Protein AF-A0A9P0KKT9-F1 (afdb_monomer)

Sequence (142 aa):
MGLPRKRYHYDHVSVIAAFGPLNERREADAHGFSDKTTENFKIDFSKVDDDQCTIDLEDLDLDVPAPWPPSKIIGETVFNARLGPPGSKRGYTAITGLPSWGIVWYLNDLLLPEITLERGIIPSTSQTLQKVDLDRSQMKNV

InterPro domains:
  IPR052126 Spindle_Organization_and_Thrombomodulin [PTHR24036] (12-120)

Organism: Acanthoscelides obtectus (NCBI:txid200917)

Radius of gyration: 28.16 Å; Cα contacts (8 Å, |Δi|>4): 120; chains: 1; bounding box: 46×68×72 Å

Nearest PDB structures (foldseek):
  8frs-assembly1_D  TM=1.392E-01  e=8.442E+00  Pseudomonas phage vB_PaeM_E217

Secondary structure (DSSP, 8-state):
-PPP------S----------B-TTS-B-PPPTTSS-SS-PPP-TT-S--------SS------PPPPPPPEEES-S---EEEE---GGGSHHHHHSS---S-EEEETTEES-EEE-PPPP--------------GGG-S--

Mean predicted aligned error: 17.29 Å

Solvent-accessible surface area (backbone atoms only — not comparable to full-atom values): 10230 Å² total; per-residue (Å²): 138,80,81,82,80,84,79,81,82,73,94,71,84,88,81,90,82,89,75,61,66,57,42,101,82,72,42,88,48,70,70,56,91,77,62,55,78,93,63,92,80,84,82,71,83,88,65,78,88,82,75,80,71,87,71,75,87,84,74,74,85,66,88,71,58,74,46,55,80,82,40,76,48,74,87,72,91,76,78,53,76,44,83,40,73,41,56,64,72,27,21,52,34,52,63,68,77,42,87,63,84,70,60,36,61,22,48,71,87,31,70,62,47,50,74,61,81,81,84,76,82,77,78,90,73,83,74,82,81,75,78,79,77,78,69,79,79,74,82,76,85,132

Structure (mmCIF, N/CA/C/O backbone):
data_AF-A0A9P0KKT9-F1
#
_entry.id   AF-A0A9P0KKT9-F1
#
loop_
_atom_site.group_PDB
_atom_site.id
_atom_site.type_symbol
_atom_site.label_atom_id
_atom_site.label_alt_id
_atom_site.label_comp_id
_atom_site.label_asym_id
_atom_site.label_entity_id
_atom_site.label_seq_id
_atom_site.pdbx_PDB_ins_code
_atom_site.Cartn_x
_atom_site.Cartn_y
_atom_site.Cartn_z
_atom_site.occupancy
_atom_site.B_iso_or_equiv
_atom_site.auth_seq_id
_atom_site.auth_comp_id
_atom_site.auth_asym_id
_atom_site.auth_atom_id
_atom_site.pdbx_PDB_model_num
ATOM 1 N N . MET A 1 1 ? 21.669 -55.529 -31.024 1.00 39.44 1 MET A N 1
ATOM 2 C CA . MET A 1 1 ? 20.908 -54.674 -31.960 1.00 39.44 1 MET A CA 1
ATOM 3 C C . MET A 1 1 ? 20.227 -53.595 -31.123 1.00 39.44 1 MET A C 1
ATOM 5 O O . MET A 1 1 ? 19.292 -53.911 -30.404 1.00 39.44 1 MET A O 1
ATOM 9 N N . GLY A 1 2 ? 20.797 -52.388 -31.054 1.00 48.56 2 GLY A N 1
ATOM 10 C CA . GLY A 1 2 ? 20.283 -51.303 -30.206 1.00 48.56 2 GLY A CA 1
ATOM 11 C C . GLY A 1 2 ? 19.273 -50.453 -30.971 1.00 48.56 2 GLY A C 1
ATOM 12 O O . GLY A 1 2 ? 19.543 -50.074 -32.108 1.00 48.56 2 GLY A O 1
ATOM 13 N N . LEU A 1 3 ? 18.113 -50.180 -30.373 1.00 51.84 3 LEU A N 1
ATOM 14 C CA . LEU A 1 3 ? 17.088 -49.323 -30.972 1.00 51.84 3 LEU A CA 1
ATOM 15 C C . LEU A 1 3 ? 17.634 -47.899 -31.199 1.00 51.84 3 LEU A C 1
ATOM 17 O O . LEU A 1 3 ? 18.345 -47.376 -30.332 1.00 51.84 3 LEU A O 1
ATOM 21 N N . PRO A 1 4 ? 17.308 -47.241 -32.326 1.00 57.75 4 PRO A N 1
ATOM 22 C CA . PRO A 1 4 ? 17.750 -45.877 -32.575 1.00 57.75 4 PRO A CA 1
ATOM 23 C C . PRO A 1 4 ? 17.094 -44.921 -31.571 1.00 57.75 4 PRO A C 1
ATOM 25 O O . PRO A 1 4 ? 15.868 -44.863 -31.453 1.00 57.75 4 PRO A O 1
ATOM 28 N N . ARG A 1 5 ? 17.908 -44.133 -30.857 1.00 60.62 5 ARG A N 1
ATOM 29 C CA . ARG A 1 5 ? 17.397 -43.009 -30.063 1.00 60.62 5 ARG A CA 1
ATOM 30 C C . ARG A 1 5 ? 16.812 -41.975 -31.025 1.00 60.62 5 ARG A C 1
ATOM 32 O O . ARG A 1 5 ? 17.557 -41.374 -31.800 1.00 60.62 5 ARG A O 1
ATOM 39 N N . LYS A 1 6 ? 15.498 -41.744 -30.967 1.00 51.59 6 LYS A N 1
ATOM 40 C CA . LYS A 1 6 ? 14.876 -40.587 -31.621 1.00 51.59 6 LYS A CA 1
ATOM 41 C C . LYS A 1 6 ? 15.472 -39.316 -31.009 1.00 51.59 6 LYS A C 1
ATOM 43 O O . LYS A 1 6 ? 15.217 -39.010 -29.848 1.00 51.59 6 LYS A O 1
ATOM 48 N N . ARG A 1 7 ? 16.292 -38.598 -31.779 1.00 58.06 7 ARG A N 1
ATOM 49 C CA . ARG A 1 7 ? 16.638 -37.204 -31.485 1.00 58.06 7 ARG A CA 1
ATOM 50 C C . ARG A 1 7 ? 15.440 -36.355 -31.891 1.00 58.06 7 ARG A C 1
ATOM 52 O O . ARG A 1 7 ? 15.149 -36.251 -33.077 1.00 58.06 7 ARG A O 1
ATOM 59 N N . TYR A 1 8 ? 14.736 -35.800 -30.912 1.00 55.84 8 TYR A N 1
ATOM 60 C CA . TYR A 1 8 ? 13.757 -34.751 -31.166 1.00 55.84 8 TYR A CA 1
ATOM 61 C C . TYR A 1 8 ? 14.525 -33.467 -31.483 1.00 55.84 8 TYR A C 1
ATOM 63 O O . TYR A 1 8 ? 15.359 -33.034 -30.689 1.00 55.84 8 TYR A O 1
ATOM 71 N N . HIS A 1 9 ? 14.303 -32.921 -32.675 1.00 57.78 9 HIS A N 1
ATOM 72 C CA . HIS A 1 9 ? 14.818 -31.618 -33.069 1.00 57.78 9 HIS A CA 1
ATOM 73 C C . HIS A 1 9 ? 13.816 -30.586 -32.551 1.00 57.78 9 HIS A C 1
ATOM 75 O O . HIS A 1 9 ? 12.718 -30.485 -33.087 1.00 57.78 9 HIS A O 1
ATOM 81 N N . TYR A 1 10 ? 14.156 -29.917 -31.452 1.00 58.91 10 TYR A N 1
ATOM 82 C CA . TYR A 1 10 ? 13.429 -28.734 -31.009 1.00 58.91 10 TYR A CA 1
ATOM 83 C C . TYR A 1 10 ? 14.031 -27.550 -31.760 1.00 58.91 10 TYR A C 1
ATOM 85 O O . TYR A 1 10 ? 15.179 -27.179 -31.531 1.00 58.91 10 TYR A O 1
ATOM 93 N N . ASP A 1 11 ? 13.271 -27.025 -32.709 1.00 69.19 11 ASP A N 1
ATOM 94 C CA . ASP A 1 11 ? 13.571 -25.833 -33.500 1.00 69.19 11 ASP A CA 1
ATOM 95 C C . ASP A 1 11 ? 13.533 -24.548 -32.657 1.00 69.19 11 ASP A C 1
ATOM 97 O O . ASP A 1 11 ? 14.160 -23.552 -33.023 1.00 69.19 11 ASP A O 1
ATOM 101 N N . HIS A 1 12 ? 12.871 -24.581 -31.493 1.00 63.03 12 HIS A N 1
ATOM 102 C CA . HIS A 1 12 ? 12.762 -23.448 -30.580 1.00 63.03 12 HIS A CA 1
ATOM 103 C C . HIS A 1 12 ? 12.869 -23.857 -29.103 1.00 63.03 12 HIS A C 1
ATOM 105 O O . HIS A 1 12 ? 12.329 -24.878 -28.675 1.00 63.03 12 HIS A O 1
ATOM 111 N N . VAL A 1 13 ? 13.541 -23.015 -28.311 1.00 69.81 13 VAL A N 1
ATOM 112 C CA . VAL A 1 13 ? 13.565 -23.076 -26.844 1.00 69.81 13 VAL A CA 1
ATOM 113 C C . VAL A 1 13 ? 12.776 -21.881 -26.324 1.00 69.81 13 VAL A C 1
ATOM 115 O O . VAL A 1 13 ? 13.086 -20.740 -26.662 1.00 69.81 13 VAL A O 1
ATOM 118 N N . SER A 1 14 ? 11.746 -22.133 -25.519 1.00 69.75 14 SER A N 1
ATOM 119 C CA . SER A 1 14 ? 10.982 -21.075 -24.857 1.00 69.75 14 SER A CA 1
ATOM 120 C C . SER A 1 14 ? 11.628 -20.730 -23.521 1.00 69.75 14 SER A C 1
ATOM 122 O O . SER A 1 14 ? 11.823 -21.605 -22.679 1.00 69.75 14 SER A O 1
ATOM 124 N N . VAL A 1 15 ? 11.932 -19.449 -23.325 1.00 64.50 15 VAL A N 1
ATOM 125 C CA . VAL A 1 15 ? 12.396 -18.900 -22.049 1.00 64.50 15 VAL A CA 1
ATOM 126 C C . VAL A 1 15 ? 11.285 -18.018 -21.500 1.00 64.50 15 VAL A C 1
ATOM 128 O O . VAL A 1 15 ? 10.797 -17.135 -22.199 1.00 64.50 15 VAL A O 1
ATOM 131 N N . ILE A 1 16 ? 10.877 -18.271 -20.259 1.00 64.81 16 ILE A N 1
ATOM 132 C CA . ILE A 1 16 ? 9.995 -17.377 -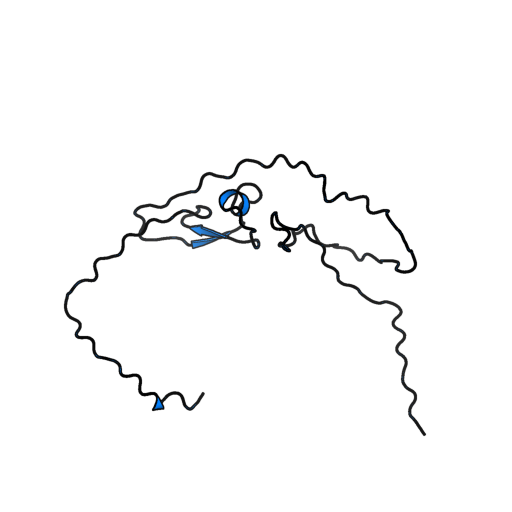19.509 1.00 64.81 16 ILE A CA 1
ATOM 133 C C . ILE A 1 16 ? 10.880 -16.688 -18.480 1.00 64.81 16 ILE A C 1
ATOM 135 O O . ILE A 1 16 ? 11.420 -17.344 -17.591 1.00 64.81 16 ILE A O 1
ATOM 139 N N . ALA A 1 17 ? 11.047 -15.380 -18.630 1.00 64.12 17 ALA A N 1
ATOM 140 C CA . ALA A 1 17 ? 11.752 -14.535 -17.682 1.00 64.12 17 ALA A CA 1
ATOM 141 C C . ALA A 1 17 ? 10.804 -13.425 -17.229 1.00 64.12 17 ALA A C 1
ATOM 143 O O . ALA A 1 17 ? 10.061 -12.869 -18.038 1.00 64.12 17 ALA A O 1
ATOM 144 N N . ALA A 1 18 ? 10.807 -13.141 -15.932 1.00 59.84 18 ALA A N 1
ATOM 145 C CA . ALA A 1 18 ? 10.019 -12.079 -15.334 1.00 59.84 18 ALA A CA 1
ATOM 146 C C . ALA A 1 18 ? 10.992 -11.028 -14.795 1.00 59.84 18 ALA A C 1
ATOM 148 O O . ALA A 1 18 ? 11.811 -11.329 -13.928 1.00 59.84 18 ALA A O 1
ATOM 149 N N . PHE A 1 19 ? 10.919 -9.820 -15.347 1.00 65.69 19 PHE A N 1
ATOM 150 C CA . PHE A 1 19 ? 11.678 -8.657 -14.898 1.00 65.69 19 PHE A CA 1
ATOM 151 C C . PHE A 1 19 ? 10.663 -7.635 -14.410 1.00 65.69 19 PHE A C 1
ATOM 153 O O . PHE A 1 19 ? 9.765 -7.252 -15.157 1.00 65.69 19 PHE A O 1
ATOM 160 N N . GLY A 1 20 ? 10.732 -7.289 -13.134 1.00 65.50 20 GLY A N 1
ATOM 161 C CA . GLY A 1 20 ? 9.778 -6.396 -12.489 1.00 65.50 20 GLY A CA 1
ATOM 162 C C . GLY A 1 20 ? 10.508 -5.320 -11.701 1.00 65.50 20 GLY A C 1
ATOM 163 O O . GLY A 1 20 ? 11.699 -5.485 -11.411 1.00 65.50 20 GLY A O 1
ATOM 164 N N . PRO A 1 21 ? 9.817 -4.222 -11.363 1.00 65.69 21 PRO A N 1
ATOM 165 C CA . PRO A 1 21 ? 10.385 -3.206 -10.497 1.00 65.69 21 PRO A CA 1
ATOM 166 C C . PRO A 1 21 ? 10.784 -3.836 -9.160 1.00 65.69 21 PRO A C 1
ATOM 168 O O . PRO A 1 21 ? 10.061 -4.656 -8.588 1.00 65.69 21 PRO A O 1
ATOM 171 N N . LEU A 1 22 ? 11.957 -3.446 -8.668 1.00 72.25 22 LEU A N 1
ATOM 172 C CA . LEU A 1 22 ? 12.313 -3.698 -7.283 1.00 72.25 22 LEU A CA 1
ATOM 173 C C . LEU A 1 22 ? 11.665 -2.628 -6.409 1.00 72.25 22 LEU A C 1
ATOM 175 O O . LEU A 1 22 ? 11.563 -1.466 -6.806 1.00 72.25 22 LEU A O 1
ATOM 179 N N . ASN A 1 23 ? 11.261 -3.011 -5.202 1.00 68.94 23 ASN A N 1
ATOM 180 C CA . ASN A 1 23 ? 10.825 -2.034 -4.212 1.00 68.94 23 ASN A CA 1
ATOM 181 C C . ASN A 1 23 ? 12.023 -1.210 -3.685 1.00 68.94 23 ASN A C 1
ATOM 183 O O . ASN A 1 23 ? 13.186 -1.513 -3.964 1.00 68.94 23 ASN A O 1
ATOM 187 N N . GLU A 1 24 ? 11.762 -0.201 -2.848 1.00 71.06 24 GLU A N 1
ATOM 188 C CA . GLU A 1 24 ? 12.808 0.635 -2.222 1.00 71.06 24 GLU A CA 1
ATOM 189 C C . GLU A 1 24 ? 13.852 -0.168 -1.412 1.00 71.06 24 GLU A C 1
ATOM 191 O O . GLU A 1 24 ? 14.938 0.327 -1.114 1.00 71.06 24 GLU A O 1
ATOM 196 N N . ARG A 1 25 ? 13.552 -1.426 -1.069 1.00 71.50 25 ARG A N 1
ATOM 197 C CA . ARG A 1 25 ? 14.434 -2.355 -0.344 1.00 71.50 25 ARG A CA 1
ATOM 198 C C . ARG A 1 25 ? 15.184 -3.320 -1.259 1.00 71.50 25 ARG A C 1
ATOM 200 O O . ARG A 1 25 ? 15.892 -4.191 -0.759 1.00 71.50 25 ARG A O 1
ATOM 207 N N . ARG A 1 26 ? 15.078 -3.152 -2.580 1.00 74.62 26 ARG A N 1
ATOM 208 C CA . ARG A 1 26 ? 15.670 -4.029 -3.602 1.00 74.62 26 ARG A CA 1
ATOM 209 C C . ARG A 1 26 ? 15.135 -5.464 -3.575 1.00 74.62 26 ARG A C 1
ATOM 211 O O . ARG A 1 26 ? 15.828 -6.390 -3.991 1.00 74.62 26 ARG A O 1
ATOM 218 N N . GLU A 1 27 ? 13.914 -5.660 -3.092 1.00 75.44 27 GLU A N 1
ATOM 219 C CA . GLU A 1 27 ? 13.231 -6.955 -3.129 1.00 75.44 27 GLU A CA 1
ATOM 220 C C . GLU A 1 27 ? 12.311 -7.017 -4.355 1.00 75.44 27 GLU A C 1
ATOM 222 O O . GLU A 1 27 ? 11.827 -5.987 -4.831 1.00 75.44 27 GLU A O 1
ATOM 227 N N . ALA A 1 28 ? 12.066 -8.227 -4.864 1.00 75.00 28 ALA A N 1
ATOM 228 C CA . ALA A 1 28 ? 11.123 -8.436 -5.959 1.00 75.00 28 ALA A CA 1
ATOM 229 C C . ALA A 1 28 ? 9.701 -8.048 -5.518 1.00 75.00 28 ALA A C 1
ATOM 231 O O . ALA A 1 28 ? 9.210 -8.566 -4.512 1.00 75.00 28 ALA A O 1
ATOM 232 N N . ASP A 1 29 ? 9.055 -7.157 -6.271 1.00 69.62 29 ASP A N 1
ATOM 233 C CA . ASP A 1 29 ? 7.688 -6.699 -6.011 1.00 69.62 29 ASP A CA 1
ATOM 234 C C . ASP A 1 29 ? 6.689 -7.276 -7.034 1.00 69.62 29 ASP A C 1
ATOM 236 O O . ASP A 1 29 ? 7.062 -7.940 -8.006 1.00 69.62 29 ASP A O 1
ATOM 240 N N . ALA A 1 30 ? 5.394 -7.068 -6.799 1.00 67.56 30 ALA A N 1
ATOM 241 C CA . ALA A 1 30 ? 4.343 -7.536 -7.690 1.00 67.56 30 ALA A CA 1
ATOM 242 C C . ALA A 1 30 ? 4.393 -6.827 -9.056 1.00 67.56 30 ALA A C 1
ATOM 244 O O . ALA A 1 30 ? 4.498 -5.605 -9.142 1.00 67.56 30 ALA A O 1
ATOM 245 N N . HIS A 1 31 ? 4.233 -7.601 -10.131 1.00 67.31 31 HIS A N 1
ATOM 246 C CA . HIS A 1 31 ? 4.122 -7.065 -11.485 1.00 67.31 31 HIS A CA 1
ATOM 247 C C . HIS A 1 31 ? 2.814 -6.287 -11.675 1.00 67.31 31 HIS A C 1
ATOM 249 O O . HIS A 1 31 ? 1.724 -6.779 -11.363 1.00 67.31 31 HIS A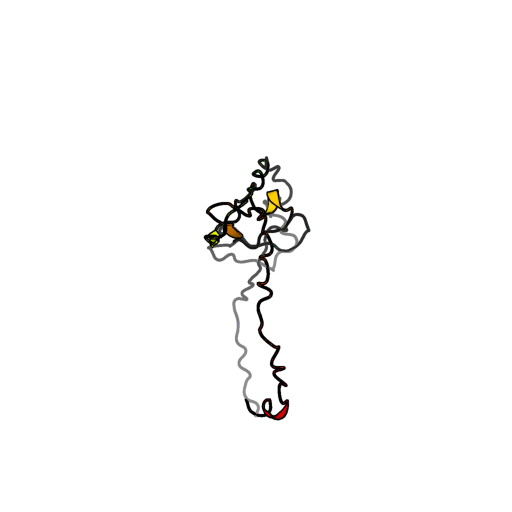 O 1
ATOM 255 N N . GLY A 1 32 ? 2.914 -5.096 -12.260 1.00 64.56 32 GLY A N 1
ATOM 256 C CA . GLY A 1 32 ? 1.778 -4.370 -12.804 1.00 64.56 32 GLY A CA 1
ATOM 257 C C . GLY A 1 32 ? 1.153 -5.102 -13.995 1.00 64.56 32 GLY A C 1
ATOM 258 O O . GLY A 1 32 ? 1.750 -5.977 -14.621 1.00 64.56 32 GLY A O 1
ATOM 259 N N . PHE A 1 33 ? -0.076 -4.724 -14.359 1.00 64.25 33 PHE A N 1
ATOM 260 C CA . PHE A 1 33 ? -0.752 -5.309 -15.526 1.00 64.25 33 PHE A CA 1
ATOM 261 C C . PHE A 1 33 ? 0.013 -5.070 -16.845 1.00 64.25 33 PHE A C 1
ATOM 263 O O . PHE A 1 33 ? -0.107 -5.876 -17.769 1.00 64.25 33 PHE A O 1
ATOM 270 N N . SER A 1 34 ? 0.795 -3.988 -16.911 1.00 63.69 34 SER A N 1
ATOM 271 C CA . SER A 1 34 ? 1.672 -3.609 -18.025 1.00 63.69 34 SER A CA 1
ATOM 272 C C . SER A 1 34 ? 3.003 -4.358 -18.067 1.00 63.69 34 SER A C 1
ATOM 274 O O . SER A 1 34 ? 3.663 -4.337 -19.100 1.00 63.69 34 SER A O 1
ATOM 276 N N . ASP A 1 35 ? 3.401 -5.034 -16.990 1.00 63.12 35 ASP A N 1
ATOM 277 C CA . ASP A 1 35 ? 4.774 -5.534 -16.813 1.00 63.12 35 ASP A CA 1
ATOM 278 C C . ASP A 1 35 ? 4.945 -6.941 -17.403 1.00 63.12 35 ASP A C 1
ATOM 280 O O . ASP A 1 35 ? 5.712 -7.772 -16.918 1.00 63.12 35 ASP A O 1
ATOM 284 N N . LYS A 1 36 ? 4.170 -7.227 -18.448 1.00 68.19 36 LYS A N 1
A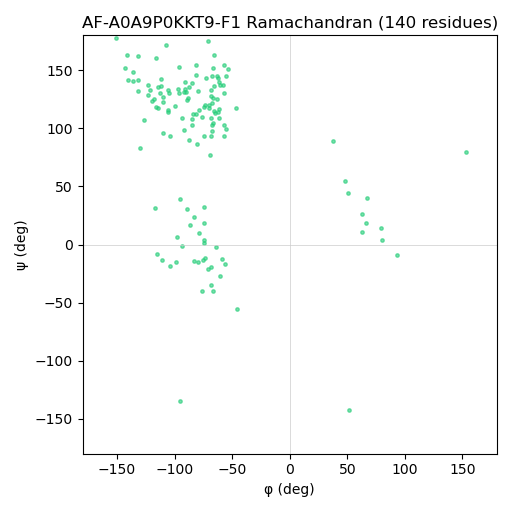TOM 285 C CA . LYS A 1 36 ? 4.200 -8.471 -19.206 1.00 68.19 36 LYS A CA 1
ATOM 286 C C . LYS A 1 36 ? 4.135 -8.145 -20.686 1.00 68.19 36 LYS A C 1
ATOM 288 O O . LYS A 1 36 ? 3.350 -7.302 -21.119 1.00 68.19 36 LYS A O 1
ATOM 293 N N . THR A 1 37 ? 4.893 -8.881 -21.482 1.00 66.00 37 THR A N 1
ATOM 294 C CA . THR A 1 37 ? 4.691 -8.879 -22.925 1.00 66.00 37 THR A CA 1
ATOM 295 C C . THR A 1 37 ? 3.374 -9.597 -23.221 1.00 66.00 37 THR A C 1
ATOM 297 O O . THR A 1 37 ? 3.209 -10.776 -22.912 1.00 66.00 37 THR A O 1
ATOM 300 N N . THR A 1 38 ? 2.404 -8.894 -23.804 1.00 70.38 38 THR A N 1
ATOM 301 C CA . THR A 1 38 ? 1.173 -9.516 -24.330 1.00 70.38 38 THR A CA 1
ATOM 302 C C . THR A 1 38 ? 1.414 -10.247 -25.649 1.00 70.38 38 THR A C 1
ATOM 304 O O . THR A 1 38 ? 0.566 -11.016 -26.095 1.00 70.38 38 THR A O 1
ATOM 307 N N . GLU A 1 39 ? 2.572 -10.009 -26.262 1.00 70.12 39 GLU A N 1
ATOM 308 C CA . GLU A 1 39 ? 3.002 -10.581 -27.530 1.00 70.12 39 GLU A CA 1
ATOM 309 C C . GLU A 1 39 ? 4.242 -11.462 -27.346 1.00 70.12 39 GLU A C 1
ATOM 311 O O . GLU A 1 39 ? 4.970 -11.357 -26.357 1.00 70.12 39 GLU A O 1
ATOM 316 N N . ASN A 1 40 ? 4.496 -12.337 -28.319 1.00 67.19 40 ASN A N 1
ATOM 317 C CA . ASN A 1 40 ? 5.663 -13.211 -28.303 1.00 67.19 40 ASN A CA 1
ATOM 318 C C . ASN A 1 40 ? 6.898 -12.455 -28.801 1.00 67.19 40 ASN A C 1
ATOM 320 O O . ASN A 1 40 ? 7.005 -12.170 -29.994 1.00 67.19 40 ASN A O 1
ATOM 324 N N . PHE A 1 41 ? 7.859 -12.212 -27.913 1.00 69.94 41 PHE A N 1
ATOM 325 C CA . PHE A 1 41 ? 9.182 -11.725 -28.296 1.00 69.94 41 PHE A CA 1
ATOM 326 C C . PHE A 1 41 ? 10.148 -12.889 -28.534 1.00 69.94 41 PHE A C 1
ATOM 328 O O . PHE A 1 41 ? 10.223 -13.831 -27.744 1.00 69.94 41 PHE A O 1
ATOM 335 N N . LYS A 1 42 ? 10.900 -12.828 -29.639 1.00 71.38 42 LYS A N 1
ATOM 336 C CA . LYS A 1 42 ? 11.991 -13.765 -29.928 1.00 71.38 42 LYS A CA 1
ATOM 337 C C . LYS A 1 42 ? 13.312 -13.105 -29.560 1.00 71.38 42 LYS A C 1
ATOM 339 O O . LYS A 1 42 ? 13.660 -12.079 -30.134 1.00 71.38 42 LYS A O 1
ATOM 344 N N . ILE A 1 43 ? 14.029 -13.709 -28.620 1.00 69.56 43 ILE A N 1
ATOM 345 C CA . ILE A 1 43 ? 15.377 -13.287 -28.242 1.00 69.56 43 ILE A CA 1
ATOM 346 C C . ILE A 1 43 ? 16.365 -14.043 -29.132 1.00 69.56 43 ILE A C 1
ATOM 348 O O . ILE A 1 43 ? 16.327 -15.274 -29.199 1.00 69.56 43 ILE A O 1
ATOM 352 N N . ASP A 1 44 ? 17.228 -13.310 -29.830 1.00 70.25 44 ASP A N 1
ATOM 353 C CA . ASP A 1 44 ? 18.305 -13.882 -30.634 1.00 70.25 44 ASP A CA 1
ATOM 354 C C . ASP A 1 44 ? 19.585 -13.995 -29.795 1.00 70.25 44 ASP A C 1
ATOM 356 O O . ASP A 1 44 ? 20.336 -13.036 -29.638 1.00 70.25 44 ASP A O 1
ATOM 360 N N . PHE A 1 45 ? 19.843 -15.190 -29.260 1.00 70.62 45 PHE A N 1
ATOM 361 C CA . PHE A 1 45 ? 21.027 -15.477 -28.441 1.00 70.62 45 PHE A CA 1
ATOM 362 C C . PHE A 1 45 ? 22.333 -15.596 -29.248 1.00 70.62 45 PHE A C 1
ATOM 364 O O . PHE A 1 45 ? 23.365 -15.948 -28.679 1.00 70.62 45 PHE A O 1
ATOM 371 N N . SER A 1 46 ? 22.311 -15.364 -30.567 1.00 74.00 46 SER A N 1
ATOM 372 C CA . SER A 1 46 ? 23.528 -15.362 -31.389 1.00 74.00 46 SER A CA 1
ATOM 373 C C . SER A 1 46 ? 24.279 -14.029 -31.360 1.00 74.00 46 SER A C 1
ATOM 375 O O . SER A 1 46 ? 25.444 -13.977 -31.762 1.00 74.00 46 SER A O 1
ATOM 377 N N . LYS A 1 47 ? 23.642 -12.965 -30.861 1.00 68.81 47 LYS A N 1
ATOM 378 C CA . LYS A 1 47 ? 24.267 -11.655 -30.691 1.00 68.81 47 LYS A CA 1
ATOM 379 C C . LYS A 1 47 ? 24.892 -11.524 -29.307 1.00 68.81 47 LYS A C 1
ATOM 381 O O . LYS A 1 47 ? 24.322 -11.949 -28.306 1.00 68.81 47 LYS A O 1
ATOM 386 N N . VAL A 1 48 ? 26.068 -10.911 -29.265 1.00 68.69 48 VAL A N 1
ATOM 387 C CA . VAL A 1 48 ? 26.783 -10.545 -28.041 1.00 68.69 48 VAL A CA 1
ATOM 388 C C . VAL A 1 48 ? 26.827 -9.021 -28.015 1.00 68.69 48 VAL A C 1
ATOM 390 O O . VAL A 1 48 ? 27.117 -8.432 -29.053 1.00 68.69 48 VAL A O 1
ATOM 393 N N . ASP A 1 49 ? 26.546 -8.413 -26.860 1.00 63.28 49 ASP A N 1
ATOM 394 C CA . ASP A 1 49 ? 26.596 -6.952 -26.670 1.00 63.28 49 ASP A CA 1
ATOM 395 C C . ASP A 1 49 ? 25.518 -6.167 -27.461 1.00 63.28 49 ASP A C 1
ATOM 397 O O . ASP A 1 49 ? 25.784 -5.121 -28.041 1.00 63.28 49 ASP A O 1
ATOM 401 N N . ASP A 1 50 ? 24.281 -6.689 -27.522 1.00 66.81 50 ASP A N 1
ATOM 402 C CA . ASP A 1 50 ? 23.120 -5.945 -28.049 1.00 66.81 50 ASP A CA 1
ATOM 403 C C . ASP A 1 50 ? 22.591 -5.007 -26.943 1.00 66.81 50 ASP A C 1
ATOM 405 O O . ASP A 1 50 ? 21.747 -5.376 -26.127 1.00 66.81 50 ASP A O 1
ATOM 409 N N . ASP A 1 51 ? 23.173 -3.811 -26.868 1.00 63.41 51 ASP A N 1
ATOM 410 C CA . ASP A 1 51 ? 22.924 -2.752 -25.881 1.00 63.41 51 ASP A CA 1
ATOM 411 C C . ASP A 1 51 ? 21.754 -1.822 -26.258 1.00 63.41 51 ASP A C 1
ATOM 413 O O . ASP A 1 51 ? 21.578 -0.750 -25.684 1.00 63.41 51 ASP A O 1
ATOM 417 N N . GLN A 1 52 ? 20.897 -2.238 -27.194 1.00 65.81 52 GLN A N 1
ATOM 418 C CA . GLN A 1 52 ? 19.768 -1.445 -27.700 1.00 65.81 52 GLN A CA 1
ATOM 419 C C . GLN A 1 52 ? 18.578 -1.355 -26.723 1.00 65.81 52 GLN A C 1
ATOM 421 O O . GLN A 1 52 ? 17.454 -1.042 -27.123 1.00 65.81 52 GLN A O 1
ATOM 426 N N . CYS A 1 53 ? 18.793 -1.633 -25.436 1.00 59.62 53 CYS A N 1
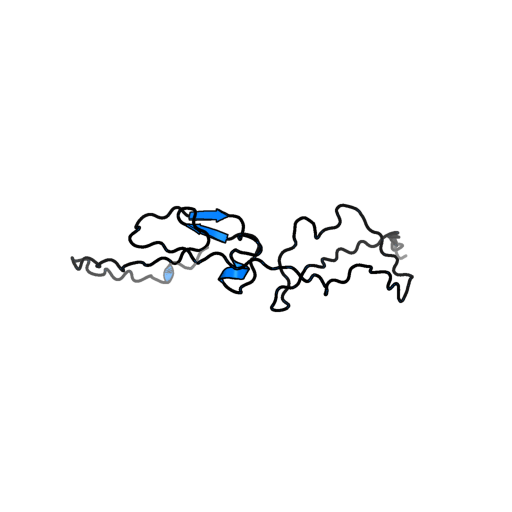ATOM 427 C CA . CYS A 1 53 ? 17.800 -1.437 -24.387 1.00 59.62 53 CYS A CA 1
ATOM 428 C C . CYS A 1 53 ? 17.563 0.066 -24.190 1.00 59.62 53 CYS A C 1
ATOM 430 O O . CYS A 1 53 ? 18.251 0.721 -23.420 1.00 59.62 53 CYS A O 1
ATOM 432 N N . THR A 1 54 ? 16.565 0.626 -24.873 1.00 57.50 54 THR A N 1
ATOM 433 C CA . THR A 1 54 ? 16.232 2.062 -24.811 1.00 57.50 54 THR A CA 1
ATOM 434 C C . THR A 1 54 ? 15.437 2.475 -23.565 1.00 57.50 54 THR A C 1
ATOM 436 O O . THR A 1 54 ? 14.875 3.568 -23.540 1.00 57.50 54 THR A O 1
ATOM 439 N N . ILE A 1 55 ? 15.294 1.594 -22.572 1.00 54.12 55 ILE A N 1
ATOM 440 C CA . ILE A 1 55 ? 14.529 1.862 -21.350 1.00 54.12 55 ILE A CA 1
ATOM 441 C C . ILE A 1 55 ? 15.527 1.975 -20.201 1.00 54.12 55 ILE A C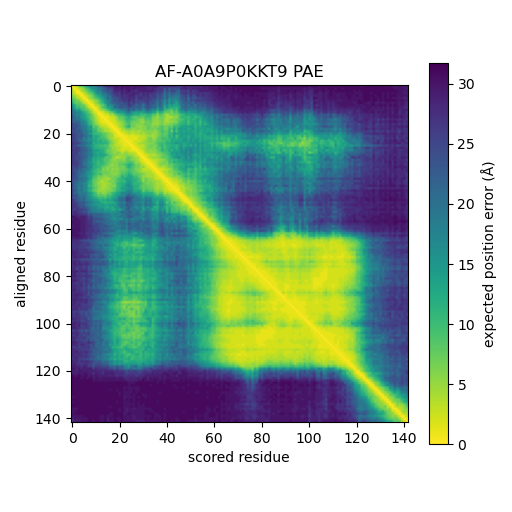 1
ATOM 443 O O . ILE A 1 55 ? 15.924 0.962 -19.627 1.00 54.12 55 ILE A O 1
ATOM 447 N N . ASP A 1 56 ? 15.912 3.205 -19.864 1.00 45.88 56 ASP A N 1
ATOM 448 C CA . ASP A 1 56 ? 16.558 3.494 -18.585 1.00 45.88 56 ASP A CA 1
ATOM 449 C C . ASP A 1 56 ? 15.526 3.291 -17.469 1.00 45.88 56 ASP A C 1
ATOM 451 O O . ASP A 1 56 ? 14.564 4.048 -17.329 1.00 45.88 56 ASP A O 1
ATOM 455 N N . LEU A 1 57 ? 15.699 2.221 -16.691 1.00 53.41 57 LEU A N 1
ATOM 456 C CA . LEU A 1 57 ? 14.846 1.896 -15.541 1.00 53.41 57 LEU A CA 1
ATOM 457 C C . LEU A 1 57 ? 15.109 2.818 -14.336 1.00 53.41 57 LEU A C 1
ATOM 459 O O . LEU A 1 57 ? 14.346 2.791 -13.371 1.00 53.41 57 LEU A O 1
ATOM 463 N N . GLU A 1 58 ? 16.185 3.607 -14.381 1.00 51.66 58 GLU A N 1
ATOM 464 C CA . GLU A 1 58 ? 16.738 4.327 -13.229 1.00 51.66 58 GLU A CA 1
ATOM 465 C C . GLU A 1 58 ? 16.305 5.807 -13.158 1.00 51.66 58 GLU A C 1
ATOM 467 O O . GLU A 1 58 ? 16.375 6.394 -12.083 1.00 51.66 58 GLU A O 1
ATOM 472 N N . ASP A 1 59 ? 15.759 6.377 -14.242 1.00 46.16 59 ASP A N 1
ATOM 473 C CA . ASP A 1 59 ? 15.583 7.835 -14.409 1.00 46.16 59 ASP A CA 1
ATOM 474 C C . ASP A 1 59 ? 14.120 8.308 -14.524 1.00 46.16 59 ASP A C 1
ATOM 476 O O . ASP A 1 59 ? 13.796 9.313 -15.164 1.00 46.16 59 ASP A O 1
ATOM 480 N N . LEU A 1 60 ? 13.185 7.617 -13.869 1.00 55.84 60 LEU A N 1
ATOM 481 C CA . LEU A 1 60 ? 11.850 8.181 -13.670 1.00 55.84 60 LEU A CA 1
ATOM 482 C C . LEU A 1 60 ? 11.849 9.015 -12.387 1.00 55.84 60 LEU A C 1
ATOM 484 O O . LEU A 1 60 ? 11.533 8.515 -11.307 1.00 55.84 60 LEU A O 1
ATOM 488 N N . ASP A 1 61 ? 12.173 10.302 -12.528 1.00 50.16 61 ASP A N 1
ATOM 489 C CA . ASP A 1 61 ? 11.990 11.322 -11.491 1.00 50.16 61 ASP A CA 1
ATOM 490 C C . ASP A 1 61 ? 10.479 11.559 -11.313 1.00 50.16 61 ASP A C 1
ATOM 492 O O . ASP A 1 61 ? 9.845 12.443 -11.898 1.00 50.16 61 ASP A O 1
ATOM 496 N N . LEU A 1 62 ? 9.841 10.621 -10.616 1.00 60.62 62 LEU A N 1
ATOM 497 C CA . LEU A 1 62 ? 8.410 10.634 -10.393 1.00 60.62 62 LEU A CA 1
ATOM 498 C C . LEU A 1 62 ? 8.136 11.634 -9.277 1.00 60.62 62 LEU A C 1
ATOM 500 O O . LEU A 1 62 ? 8.504 11.391 -8.134 1.00 60.62 62 LEU A O 1
ATOM 504 N N . ASP A 1 63 ? 7.424 12.713 -9.591 1.00 69.19 63 ASP A N 1
ATOM 505 C CA . ASP A 1 63 ? 6.765 13.551 -8.587 1.00 69.19 63 ASP A CA 1
ATOM 506 C C . ASP A 1 63 ? 5.810 12.650 -7.776 1.00 69.19 63 ASP A C 1
ATOM 508 O O . ASP A 1 63 ? 4.711 12.294 -8.226 1.00 69.19 63 ASP A O 1
ATOM 512 N N . VAL A 1 64 ? 6.297 12.122 -6.644 1.00 70.12 64 VAL A N 1
ATOM 513 C CA . VAL A 1 64 ? 5.552 11.183 -5.804 1.00 70.12 64 VAL A CA 1
ATOM 514 C C . VAL A 1 64 ? 4.657 12.010 -4.886 1.00 70.12 64 VAL A C 1
ATOM 516 O O . VAL A 1 64 ? 5.152 12.701 -3.994 1.00 70.12 64 VAL A O 1
ATOM 519 N N . PRO A 1 65 ? 3.326 11.950 -5.061 1.00 83.06 65 PRO A N 1
ATOM 520 C CA . PRO A 1 65 ? 2.420 12.696 -4.208 1.00 83.06 65 PRO A CA 1
ATOM 521 C C . PRO A 1 65 ? 2.521 12.223 -2.757 1.00 83.06 65 PRO A C 1
ATOM 523 O O . PRO A 1 65 ? 2.648 11.030 -2.487 1.00 83.06 65 PRO A O 1
ATOM 526 N N . ALA A 1 66 ? 2.377 13.162 -1.820 1.00 88.50 66 ALA A N 1
ATOM 527 C CA . ALA A 1 66 ? 2.446 12.863 -0.395 1.00 88.50 66 ALA A CA 1
ATOM 528 C C . ALA A 1 66 ? 1.438 11.765 0.029 1.00 88.50 66 ALA A C 1
ATOM 530 O O . ALA A 1 66 ? 0.303 11.739 -0.491 1.00 88.50 66 ALA A O 1
ATOM 531 N N . PRO A 1 67 ? 1.813 10.905 1.002 1.00 91.88 67 PRO A N 1
ATOM 532 C CA . PRO A 1 67 ? 0.935 9.874 1.545 1.00 91.88 67 PRO A CA 1
ATOM 533 C C . PRO A 1 67 ? -0.403 10.444 2.026 1.00 91.88 67 PRO A C 1
ATOM 535 O O . PRO A 1 67 ? -0.491 11.600 2.456 1.00 91.88 67 PRO A O 1
ATOM 538 N N . TRP A 1 68 ? -1.464 9.637 1.982 1.00 92.38 68 TRP A N 1
ATOM 539 C CA . TRP A 1 68 ? -2.692 9.995 2.687 1.00 92.38 68 TRP A CA 1
ATOM 540 C C . TRP A 1 68 ? -2.472 9.960 4.202 1.00 92.38 68 TRP A C 1
ATOM 542 O O . TRP A 1 68 ? -1.732 9.107 4.695 1.00 92.38 68 TRP A O 1
ATOM 552 N N . PRO A 1 69 ? -3.115 10.861 4.964 1.00 91.44 69 PRO A N 1
ATOM 553 C CA . PRO A 1 69 ? -3.056 10.792 6.414 1.00 91.44 69 PRO A CA 1
ATOM 554 C C . PRO A 1 69 ? -3.652 9.457 6.900 1.00 91.44 69 P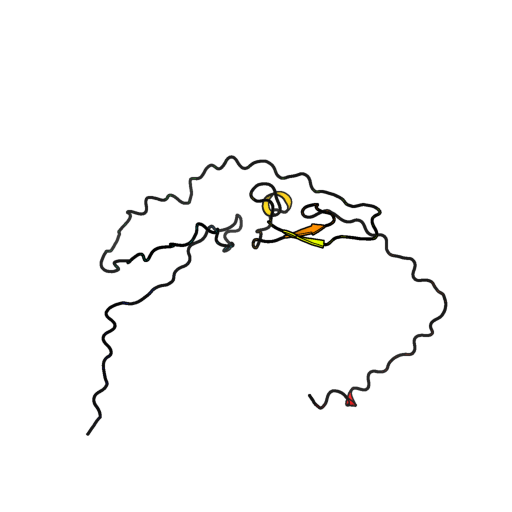RO A C 1
ATOM 556 O O . PRO A 1 69 ? -4.707 9.048 6.399 1.00 91.44 69 PRO A O 1
ATOM 559 N N . PRO A 1 70 ? -3.021 8.781 7.879 1.00 88.88 70 PRO A N 1
ATOM 560 C CA . PRO A 1 70 ? -3.575 7.571 8.470 1.00 88.88 70 PRO A CA 1
ATOM 561 C C . PRO A 1 70 ? -4.964 7.831 9.051 1.00 88.88 70 PRO A C 1
ATOM 563 O O . PRO A 1 70 ? -5.175 8.786 9.802 1.00 88.88 70 PRO A O 1
ATOM 566 N N . SER A 1 71 ? -5.916 6.970 8.703 1.00 92.62 71 SER A N 1
ATOM 567 C CA . SER A 1 71 ? -7.270 7.031 9.254 1.00 92.62 71 SER A CA 1
ATOM 568 C C . SER A 1 71 ? -7.320 6.363 10.628 1.00 92.62 71 SER A C 1
ATOM 570 O O . SER A 1 71 ? -6.504 5.493 10.924 1.00 92.62 71 SER A O 1
ATOM 572 N N . LYS A 1 72 ? -8.276 6.752 11.476 1.00 93.81 72 LYS A N 1
ATOM 573 C CA . LYS A 1 72 ? -8.457 6.163 12.810 1.00 93.81 72 LYS A CA 1
ATOM 574 C C . LYS A 1 72 ? -9.911 5.795 13.044 1.00 93.81 72 LYS A C 1
ATOM 576 O O . LYS A 1 72 ? -10.799 6.556 12.668 1.00 93.81 72 LYS A O 1
ATOM 581 N N . ILE A 1 73 ? -10.139 4.663 13.700 1.00 93.25 73 ILE A N 1
ATOM 582 C CA . ILE A 1 73 ? -11.461 4.248 14.171 1.00 93.25 73 ILE A CA 1
ATOM 583 C C . ILE A 1 73 ? -11.400 4.101 15.693 1.00 93.25 73 ILE A C 1
ATOM 585 O O . ILE A 1 73 ? -10.574 3.358 16.226 1.00 93.25 73 ILE A O 1
ATOM 589 N N . ILE A 1 74 ? -12.274 4.827 16.392 1.00 92.12 74 ILE A N 1
ATOM 590 C CA . ILE A 1 74 ? -12.333 4.880 17.857 1.00 92.12 74 ILE A CA 1
ATOM 591 C C . ILE A 1 74 ? -13.785 4.6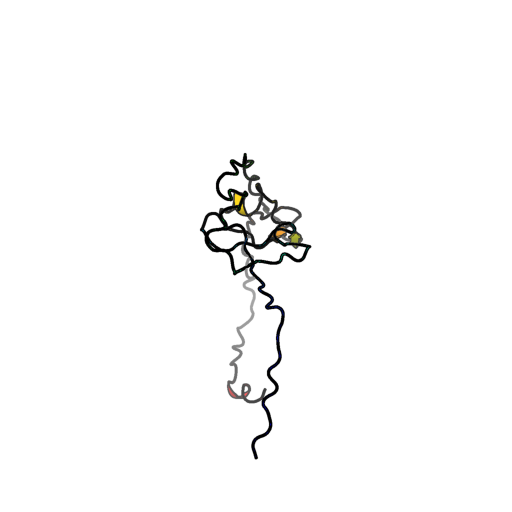76 18.284 1.00 92.12 74 ILE A C 1
ATOM 593 O O . ILE A 1 74 ? -14.675 5.334 17.755 1.00 92.12 74 ILE A O 1
ATOM 597 N N . GLY A 1 75 ? -14.014 3.791 19.255 1.00 88.12 75 GLY A N 1
ATOM 598 C CA . GLY A 1 75 ? -15.342 3.574 19.842 1.00 88.12 75 GLY A CA 1
ATOM 599 C C . GLY A 1 75 ? -16.280 2.682 19.024 1.00 88.12 75 GLY A C 1
ATOM 600 O O 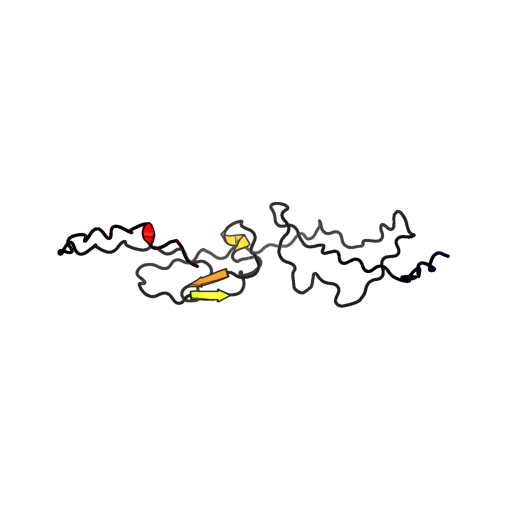. GLY A 1 75 ? -17.418 2.472 19.435 1.00 88.12 75 GLY A O 1
ATOM 601 N N . GLU A 1 76 ? -15.812 2.121 17.908 1.00 89.56 76 GLU A N 1
ATOM 602 C CA . GLU A 1 76 ? -16.586 1.163 17.119 1.00 89.56 76 GLU A CA 1
ATOM 603 C C . GLU A 1 76 ? -16.442 -0.258 17.661 1.00 89.56 76 GLU A C 1
ATOM 605 O O . GLU A 1 76 ? -15.356 -0.709 18.029 1.00 89.56 76 GLU A O 1
ATOM 610 N N . THR A 1 77 ? -17.556 -0.985 17.674 1.00 88.75 77 THR A N 1
ATOM 611 C CA . THR A 1 77 ? -17.610 -2.397 18.092 1.00 88.75 77 THR A CA 1
ATOM 612 C C . THR A 1 77 ? -17.904 -3.343 16.932 1.00 88.75 77 THR A C 1
ATOM 614 O O . THR A 1 77 ? -17.711 -4.552 17.054 1.00 88.75 77 THR A O 1
ATOM 617 N N . VAL A 1 78 ? -18.335 -2.799 15.791 1.00 91.06 78 VAL A N 1
ATOM 618 C CA . VAL A 1 78 ? -18.633 -3.542 14.568 1.00 91.06 78 VAL A CA 1
ATOM 619 C C . VAL A 1 78 ? -17.791 -2.966 13.435 1.00 91.06 78 VAL A C 1
ATOM 621 O O . VAL A 1 78 ? -17.799 -1.763 13.189 1.00 91.06 78 VAL A O 1
ATOM 624 N N . PHE A 1 79 ? -17.075 -3.840 12.730 1.00 94.31 79 PHE A N 1
ATOM 625 C CA . PHE A 1 79 ? -16.192 -3.463 11.630 1.00 94.31 79 PHE A CA 1
ATOM 626 C C . PHE A 1 79 ? -16.620 -4.166 10.346 1.00 94.31 79 PHE A C 1
ATOM 628 O O . PHE A 1 79 ? -16.827 -5.381 10.328 1.00 94.31 79 PHE A O 1
ATOM 635 N N . ASN A 1 80 ? -16.711 -3.414 9.254 1.00 96.00 80 ASN A N 1
ATOM 636 C CA . ASN A 1 80 ? -16.857 -3.972 7.920 1.00 96.00 80 ASN A CA 1
ATOM 637 C C . ASN A 1 80 ? -15.478 -4.110 7.273 1.00 96.00 80 ASN A C 1
ATOM 639 O O . ASN A 1 80 ? -14.860 -3.104 6.933 1.00 96.00 80 ASN A O 1
ATOM 643 N N . ALA A 1 81 ? -15.005 -5.347 7.118 1.00 95.62 81 ALA A N 1
ATOM 644 C CA . ALA A 1 81 ? -13.725 -5.640 6.487 1.00 95.62 81 ALA A CA 1
ATOM 645 C C . ALA A 1 81 ? -13.898 -5.987 5.006 1.00 95.62 81 ALA A C 1
ATOM 647 O O . ALA A 1 81 ? -14.704 -6.850 4.651 1.00 95.62 81 ALA A O 1
ATOM 648 N N . ARG A 1 82 ? -13.114 -5.338 4.141 1.00 95.75 82 ARG A N 1
ATOM 649 C CA . ARG A 1 82 ? -13.076 -5.602 2.696 1.00 95.75 82 ARG A CA 1
ATOM 650 C C . ARG A 1 82 ? -11.643 -5.639 2.194 1.00 95.75 82 ARG A C 1
ATOM 652 O O . ARG A 1 82 ? -10.787 -4.922 2.702 1.00 95.75 82 ARG A O 1
ATOM 659 N N . LEU A 1 83 ? -11.397 -6.451 1.174 1.00 94.31 83 LEU A N 1
ATOM 660 C CA . LEU A 1 83 ? -10.152 -6.398 0.413 1.00 94.31 83 LEU A CA 1
ATOM 661 C C . LEU A 1 83 ? -10.300 -5.378 -0.716 1.00 94.31 83 LEU A C 1
ATOM 663 O O . LEU A 1 83 ? -11.323 -5.357 -1.402 1.00 94.31 83 LEU A O 1
ATOM 667 N N . GLY A 1 84 ? -9.280 -4.547 -0.906 1.00 92.19 84 GLY A N 1
ATOM 668 C CA . GLY A 1 84 ? -9.266 -3.513 -1.933 1.00 92.19 84 GLY A CA 1
ATOM 669 C C . GLY A 1 84 ? -7.860 -3.191 -2.443 1.00 92.19 84 GLY A C 1
ATOM 670 O O . GLY A 1 84 ? -6.876 -3.762 -1.964 1.00 92.19 84 GLY A O 1
ATOM 671 N N . PRO A 1 85 ? -7.754 -2.288 -3.431 1.00 91.94 85 PRO A N 1
ATOM 672 C CA . PRO A 1 85 ? -6.474 -1.871 -3.994 1.00 91.94 85 PRO A CA 1
ATOM 673 C C . PRO A 1 85 ? -5.626 -1.102 -2.963 1.00 91.94 85 PRO A C 1
ATOM 675 O O . PRO A 1 85 ? -6.174 -0.417 -2.107 1.00 91.94 85 PRO A O 1
ATOM 678 N N . PRO A 1 86 ? -4.287 -1.124 -3.057 1.00 91.50 86 PRO A N 1
ATOM 679 C CA . PRO A 1 86 ? -3.401 -0.572 -2.030 1.00 91.50 86 PRO A CA 1
ATOM 680 C C . PRO A 1 86 ? -3.327 0.959 -1.988 1.00 91.50 86 PRO A C 1
ATOM 682 O O . PRO A 1 86 ? -2.566 1.499 -1.196 1.00 91.50 86 PRO A O 1
ATOM 685 N N . GLY A 1 87 ? -4.070 1.681 -2.831 1.00 88.88 87 GLY A N 1
ATOM 686 C CA . GLY A 1 87 ? -4.029 3.148 -2.883 1.00 88.88 87 GLY A CA 1
ATOM 687 C C . GLY A 1 87 ? -2.831 3.742 -3.640 1.00 88.88 87 GLY A C 1
ATOM 688 O O . GLY A 1 87 ? -2.586 4.944 -3.547 1.00 88.88 87 GLY A O 1
ATOM 689 N N . SER A 1 88 ? -2.112 2.925 -4.423 1.00 82.56 88 SER A N 1
ATOM 690 C CA . SER A 1 88 ? -1.011 3.354 -5.304 1.00 82.56 88 SER A CA 1
ATOM 691 C C . SER A 1 88 ? 0.034 4.217 -4.563 1.00 82.56 88 SER A C 1
ATOM 693 O O . SER A 1 88 ? 0.319 3.967 -3.392 1.00 82.56 88 SER A O 1
ATOM 695 N N . LYS A 1 89 ? 0.584 5.246 -5.221 1.00 83.88 89 LYS A N 1
ATOM 696 C CA . LYS A 1 89 ? 1.660 6.127 -4.731 1.00 83.88 89 LYS A CA 1
ATOM 697 C C . LYS A 1 89 ? 1.355 6.881 -3.428 1.00 83.88 89 LYS A C 1
ATOM 699 O O . LYS A 1 89 ? 2.266 7.460 -2.859 1.00 83.88 89 LYS A O 1
ATOM 704 N N . ARG A 1 90 ? 0.101 6.908 -2.959 1.00 89.56 90 ARG A N 1
ATOM 705 C CA . ARG A 1 90 ? -0.313 7.616 -1.726 1.00 89.56 90 ARG A CA 1
ATOM 706 C C . ARG A 1 90 ? -0.816 6.690 -0.621 1.00 89.56 90 ARG A C 1
ATOM 708 O O . ARG A 1 90 ? -1.096 7.162 0.478 1.00 89.56 90 ARG A O 1
ATOM 715 N N . GLY A 1 91 ? -0.991 5.408 -0.932 1.00 91.06 91 GLY A N 1
ATOM 716 C CA . GLY A 1 91 ? -1.648 4.439 -0.065 1.00 91.06 91 GLY A CA 1
ATOM 717 C C . GLY A 1 91 ? -0.666 3.639 0.783 1.00 91.06 91 GLY A C 1
ATOM 718 O O . GLY A 1 91 ? 0.246 4.200 1.374 1.00 91.06 91 GLY A O 1
ATOM 719 N N . TYR A 1 92 ? -0.856 2.323 0.849 1.00 91.25 92 TYR A N 1
ATOM 720 C CA . TYR A 1 92 ? -0.166 1.406 1.761 1.00 91.25 92 TYR A CA 1
ATOM 721 C C . TYR A 1 92 ? 1.342 1.629 1.841 1.00 91.25 92 TYR A C 1
ATOM 723 O O . TYR A 1 92 ? 1.868 1.850 2.930 1.00 91.25 92 TYR A O 1
ATOM 731 N N . THR A 1 93 ? 2.031 1.596 0.699 1.00 88.12 93 THR A N 1
ATOM 732 C CA . THR A 1 93 ? 3.493 1.701 0.667 1.00 88.12 93 THR A CA 1
ATOM 733 C C . THR A 1 93 ? 3.965 3.075 1.112 1.00 88.12 93 THR A C 1
ATOM 735 O O . THR A 1 93 ? 4.877 3.164 1.924 1.00 88.12 93 THR A O 1
ATOM 738 N N . ALA A 1 94 ? 3.272 4.135 0.699 1.00 88.81 94 ALA A N 1
ATOM 739 C CA . ALA A 1 94 ? 3.586 5.500 1.108 1.00 88.81 94 ALA A CA 1
ATOM 740 C C . ALA A 1 94 ? 3.293 5.758 2.602 1.00 88.81 94 ALA A C 1
ATOM 742 O O . ALA A 1 94 ? 4.011 6.507 3.255 1.00 88.81 94 ALA A O 1
ATOM 743 N N . ILE A 1 95 ? 2.248 5.133 3.155 1.00 91.12 95 ILE A N 1
ATOM 744 C CA . ILE A 1 95 ? 1.845 5.276 4.564 1.00 91.12 95 ILE A CA 1
ATOM 745 C C . ILE A 1 95 ? 2.760 4.473 5.497 1.00 91.12 95 ILE A C 1
ATOM 747 O O . ILE A 1 95 ? 3.082 4.933 6.589 1.00 91.12 95 ILE A O 1
ATOM 751 N N . THR A 1 96 ? 3.148 3.259 5.097 1.00 89.00 96 THR A N 1
ATOM 752 C CA . THR A 1 96 ? 3.838 2.300 5.980 1.00 89.00 96 THR A CA 1
ATOM 753 C C . THR A 1 96 ? 5.337 2.172 5.712 1.00 89.00 96 THR A C 1
ATOM 755 O O . THR A 1 96 ? 6.056 1.646 6.560 1.00 89.00 96 THR A O 1
ATOM 758 N N . GLY A 1 97 ? 5.820 2.598 4.540 1.00 86.69 97 GLY A N 1
ATOM 759 C CA . GLY A 1 97 ? 7.182 2.313 4.076 1.00 86.69 97 GLY A CA 1
ATOM 760 C C . GLY A 1 97 ? 7.436 0.823 3.801 1.00 86.69 97 GLY A C 1
ATOM 761 O O . GLY A 1 97 ? 8.587 0.375 3.808 1.00 86.69 97 GLY A O 1
ATOM 762 N N . LEU A 1 98 ? 6.368 0.031 3.635 1.00 86.00 98 LEU A N 1
ATOM 763 C CA . LEU A 1 98 ? 6.426 -1.399 3.335 1.00 86.00 98 LEU A CA 1
ATOM 764 C C . LEU A 1 98 ? 5.924 -1.683 1.912 1.00 86.00 98 LEU A C 1
ATOM 766 O O . LEU A 1 98 ? 4.947 -1.074 1.463 1.00 86.00 98 LEU A O 1
ATOM 770 N N . PRO A 1 99 ? 6.546 -2.631 1.195 1.00 82.06 99 PRO A N 1
ATOM 771 C CA . PRO A 1 99 ? 6.056 -3.049 -0.113 1.00 82.06 99 PRO A CA 1
ATOM 772 C C . PRO A 1 99 ? 4.660 -3.668 -0.004 1.00 82.06 99 PRO A C 1
ATOM 774 O O . PRO A 1 99 ? 4.343 -4.354 0.969 1.00 82.06 99 PRO A O 1
ATOM 777 N N . SER A 1 100 ? 3.819 -3.415 -1.005 1.00 81.88 100 SER A N 1
ATOM 778 C CA . SER A 1 100 ? 2.455 -3.939 -1.049 1.00 81.88 100 SER A CA 1
ATOM 779 C C . SER A 1 100 ? 2.347 -5.090 -2.039 1.00 81.88 100 SER A C 1
ATOM 781 O O . SER A 1 100 ? 2.662 -4.930 -3.208 1.00 81.88 100 SER A O 1
ATOM 783 N N . TRP A 1 101 ? 1.768 -6.215 -1.623 1.00 78.81 101 TRP A N 1
ATOM 784 C CA . TRP A 1 101 ? 1.551 -7.375 -2.500 1.00 78.81 101 TRP A CA 1
ATOM 785 C C . TRP A 1 101 ? 0.282 -7.272 -3.369 1.00 78.81 101 TRP A C 1
ATOM 787 O O . TRP A 1 101 ? -0.291 -8.281 -3.773 1.00 78.81 101 TRP A O 1
ATOM 797 N N . GLY A 1 102 ? -0.196 -6.051 -3.630 1.00 81.69 102 GLY A N 1
ATOM 798 C CA . GLY A 1 102 ? -1.273 -5.776 -4.586 1.00 81.69 102 GLY A CA 1
ATOM 799 C C . GLY A 1 102 ? -2.701 -5.721 -4.027 1.00 81.69 102 GLY A C 1
ATOM 800 O O . GLY A 1 102 ? -3.597 -5.277 -4.743 1.00 81.69 102 GLY A O 1
ATOM 801 N N . ILE A 1 103 ? -2.935 -6.091 -2.763 1.00 88.31 103 ILE A N 1
ATOM 802 C CA . ILE A 1 103 ? -4.229 -5.931 -2.071 1.00 88.31 103 ILE A CA 1
ATOM 803 C C . ILE A 1 103 ? -4.033 -5.560 -0.601 1.00 88.31 103 ILE A C 1
ATOM 805 O O . ILE A 1 103 ? -3.037 -5.936 0.016 1.00 88.31 103 ILE A O 1
ATOM 809 N N . VAL A 1 104 ? -5.000 -4.842 -0.026 1.00 91.75 104 VAL A N 1
ATOM 810 C CA . VAL A 1 104 ? -4.985 -4.424 1.384 1.00 91.75 104 VAL A CA 1
ATOM 811 C C . VAL A 1 104 ? -6.364 -4.496 2.023 1.00 91.75 104 VAL A C 1
ATOM 813 O O . VAL A 1 104 ? -7.388 -4.537 1.337 1.00 91.75 104 VAL A O 1
ATOM 816 N N . TRP A 1 105 ? -6.383 -4.479 3.355 1.00 92.44 105 TRP A N 1
ATOM 817 C CA . TRP A 1 105 ? -7.610 -4.381 4.132 1.00 92.44 105 TRP A CA 1
ATOM 818 C C . TRP A 1 105 ? -8.131 -2.947 4.198 1.00 92.44 105 TRP A C 1
ATOM 820 O O . TRP A 1 105 ? -7.407 -2.010 4.541 1.00 92.44 105 TRP A O 1
ATOM 830 N N . TYR A 1 106 ? -9.424 -2.824 3.939 1.00 94.50 106 TYR A N 1
ATOM 831 C CA . TYR A 1 106 ? -10.240 -1.672 4.266 1.00 94.50 106 TYR A CA 1
ATOM 832 C C . TYR A 1 106 ? -11.132 -2.031 5.448 1.00 94.50 106 TYR A C 1
ATOM 834 O O . TYR A 1 106 ? -11.763 -3.092 5.440 1.00 94.50 106 TYR A O 1
ATOM 842 N N . LEU A 1 107 ? -11.197 -1.151 6.445 1.00 96.31 107 LEU A N 1
ATOM 843 C CA . LEU A 1 107 ? -12.154 -1.257 7.545 1.00 96.31 107 LEU A CA 1
ATOM 844 C C . LEU A 1 107 ? -13.058 -0.032 7.517 1.00 96.31 107 LEU A C 1
ATOM 846 O O . LEU A 1 107 ? -12.559 1.090 7.533 1.00 96.31 107 LEU A O 1
ATOM 850 N N . ASN A 1 108 ? -14.373 -0.247 7.465 1.00 94.94 108 ASN A N 1
ATOM 851 C CA . ASN A 1 108 ? -15.373 0.824 7.363 1.00 94.94 108 ASN A CA 1
ATOM 852 C C . ASN A 1 108 ? -15.041 1.810 6.223 1.00 94.94 108 ASN A C 1
ATOM 854 O O . ASN A 1 108 ? -15.074 3.022 6.406 1.00 94.94 108 ASN A O 1
ATOM 858 N N . ASP A 1 109 ? -14.652 1.258 5.068 1.00 93.94 109 ASP A N 1
ATOM 859 C CA . ASP A 1 109 ? -14.237 1.980 3.855 1.00 93.94 109 ASP A CA 1
ATOM 860 C C . ASP A 1 109 ? -12.976 2.859 3.998 1.00 93.94 109 ASP A C 1
ATOM 862 O O . ASP A 1 109 ? -12.610 3.591 3.078 1.00 93.94 109 ASP A O 1
ATOM 866 N N . LEU A 1 110 ? -12.242 2.728 5.106 1.00 94.50 110 LEU A N 1
ATOM 867 C CA . LEU A 1 110 ? -10.962 3.395 5.337 1.00 94.50 110 LEU A CA 1
ATOM 868 C C . LEU A 1 110 ? -9.803 2.458 4.989 1.00 94.50 110 LEU A C 1
ATOM 870 O O . LEU A 1 110 ? -9.791 1.294 5.393 1.00 94.50 110 LEU A O 1
ATOM 874 N N . LEU A 1 111 ? -8.813 2.975 4.257 1.00 93.06 111 LEU A N 1
ATOM 875 C CA . LEU A 1 111 ? -7.570 2.270 3.936 1.00 93.06 111 LEU A CA 1
ATOM 876 C C . LEU A 1 111 ? -6.677 2.222 5.183 1.00 93.06 111 LEU A C 1
ATOM 878 O O . LEU A 1 111 ? -6.246 3.272 5.657 1.00 93.06 111 LEU A O 1
ATOM 882 N N . LEU A 1 112 ? -6.363 1.016 5.671 1.00 91.62 112 LEU A N 1
ATOM 883 C CA . LEU A 1 112 ? -5.424 0.800 6.784 1.00 91.62 112 LEU A CA 1
ATOM 884 C C . LEU A 1 112 ? -5.668 1.699 8.023 1.00 91.62 112 LEU A C 1
ATOM 886 O O . LEU A 1 112 ? -4.758 2.407 8.464 1.00 91.62 112 LEU A O 1
ATOM 890 N N . PRO A 1 113 ? -6.874 1.722 8.616 1.00 93.81 113 PRO A N 1
ATOM 891 C CA . PRO A 1 113 ? -7.088 2.562 9.777 1.00 93.81 113 PRO A CA 1
ATOM 892 C C . PRO A 1 113 ? -6.396 1.982 11.014 1.00 93.81 113 PRO A C 1
ATOM 894 O O . PRO A 1 113 ? -6.398 0.772 11.247 1.00 93.81 113 PRO A O 1
ATOM 897 N N . GLU A 1 114 ? -5.861 2.865 11.850 1.00 92.12 114 GLU A N 1
ATOM 898 C CA . GLU A 1 114 ? -5.491 2.543 13.225 1.00 92.12 114 GLU A CA 1
ATOM 899 C C . GLU A 1 114 ? -6.773 2.298 14.032 1.00 92.12 114 GLU A C 1
ATOM 901 O O . GLU A 1 114 ? -7.691 3.125 14.022 1.00 92.12 114 GLU A O 1
ATOM 906 N N . ILE A 1 115 ? -6.843 1.160 14.723 1.00 91.75 115 ILE A N 1
ATOM 907 C CA . ILE A 1 115 ? -7.983 0.796 15.567 1.00 91.75 115 ILE A CA 1
ATOM 908 C C . ILE A 1 115 ? -7.567 0.791 17.037 1.00 91.75 115 ILE A C 1
ATOM 910 O O . ILE A 1 115 ? -6.579 0.159 17.414 1.00 91.75 115 ILE A O 1
ATOM 914 N N . THR A 1 116 ? -8.352 1.466 17.874 1.00 89.12 116 THR A N 1
ATOM 915 C CA . THR A 1 116 ? -8.188 1.430 19.332 1.00 89.12 116 THR A CA 1
ATOM 916 C C . THR A 1 116 ? -9.288 0.570 19.926 1.00 89.12 116 THR A C 1
ATOM 918 O O . THR A 1 116 ? -10.466 0.908 19.828 1.00 89.12 116 THR A O 1
ATOM 921 N N . LEU A 1 117 ? -8.897 -0.547 20.539 1.00 84.31 117 LEU A N 1
ATOM 922 C CA . LEU A 1 117 ? -9.816 -1.494 21.162 1.00 84.31 117 LEU A CA 1
ATOM 923 C C . LEU A 1 117 ? -9.646 -1.478 22.678 1.00 84.31 117 LEU A C 1
ATOM 925 O O . LEU A 1 117 ? -8.528 -1.521 23.194 1.00 84.31 117 LEU A O 1
ATOM 929 N N . GLU A 1 118 ? -10.767 -1.491 23.389 1.00 82.69 118 GLU A N 1
ATOM 930 C CA . GLU A 1 118 ? -10.787 -1.701 24.831 1.00 82.69 118 GLU A CA 1
ATOM 931 C C . GLU A 1 118 ? -10.963 -3.192 25.123 1.00 82.69 118 GLU A C 1
ATOM 933 O O . GLU A 1 118 ? -11.836 -3.867 24.572 1.00 82.69 118 GLU A O 1
ATOM 938 N N . ARG A 1 119 ? -10.116 -3.738 26.000 1.00 80.31 119 ARG A N 1
ATOM 939 C CA . ARG A 1 119 ? -10.293 -5.108 26.483 1.00 80.31 119 ARG A CA 1
ATOM 940 C C . ARG A 1 119 ? -11.558 -5.142 27.339 1.00 80.31 119 ARG A C 1
ATOM 942 O O . ARG A 1 119 ? -11.631 -4.440 28.343 1.00 80.31 119 ARG A O 1
ATOM 949 N N . GLY A 1 120 ? -12.519 -5.985 26.970 1.00 74.94 120 GLY A N 1
ATOM 950 C CA . GLY A 1 120 ? -13.718 -6.192 27.777 1.00 74.94 120 GLY A CA 1
ATOM 951 C C . GLY A 1 120 ? -13.396 -6.652 29.205 1.00 74.94 120 GLY A C 1
ATOM 952 O O . GLY A 1 120 ? -12.366 -7.280 29.468 1.00 74.94 120 GLY A O 1
ATOM 953 N N . ILE A 1 121 ? -14.310 -6.362 30.129 1.00 67.19 121 ILE A N 1
ATOM 954 C CA . ILE A 1 121 ? -14.301 -6.941 31.473 1.00 67.19 121 ILE A CA 1
ATOM 955 C C . ILE A 1 121 ? -14.662 -8.417 31.315 1.00 67.19 121 ILE A C 1
ATOM 957 O O . ILE A 1 121 ? -15.744 -8.735 30.829 1.00 67.19 121 ILE A O 1
ATOM 961 N N . ILE A 1 122 ? -13.771 -9.322 31.722 1.00 64.00 122 ILE A N 1
ATOM 962 C CA . ILE A 1 122 ? -14.140 -10.726 31.930 1.00 64.00 122 ILE A CA 1
ATOM 963 C C . ILE A 1 122 ? -15.143 -10.711 33.093 1.00 64.00 122 ILE A C 1
ATOM 965 O O . ILE A 1 122 ? -14.734 -10.341 34.199 1.00 64.00 122 ILE A O 1
ATOM 969 N N . PRO A 1 123 ? -16.432 -11.055 32.903 1.00 51.84 123 PRO A N 1
ATOM 970 C CA . PRO A 1 123 ? -17.359 -11.117 34.021 1.00 51.84 123 PRO A CA 1
ATOM 971 C C . PRO A 1 123 ? -16.837 -12.179 34.988 1.00 51.84 123 PRO A C 1
ATOM 973 O O . PRO A 1 123 ? -16.730 -13.353 34.638 1.00 51.84 123 PRO A O 1
ATOM 976 N N . SER A 1 124 ? -16.475 -11.776 36.204 1.00 50.81 124 SER A N 1
ATOM 977 C CA . SER A 1 124 ? -15.918 -12.645 37.247 1.00 50.81 124 SER A CA 1
ATOM 978 C C . SER A 1 124 ? -16.971 -13.554 37.894 1.00 50.81 124 SER A C 1
ATOM 980 O O . SER A 1 124 ? -16.886 -13.880 39.076 1.00 50.81 124 SER A O 1
ATOM 982 N N . THR A 1 125 ? -17.987 -13.979 37.144 1.00 50.44 125 THR A N 1
ATOM 983 C CA . THR A 1 125 ? -19.060 -14.827 37.660 1.00 50.44 125 THR A CA 1
ATOM 984 C C . THR A 1 125 ? -18.862 -16.266 37.192 1.00 50.44 125 THR A C 1
ATOM 986 O O . THR A 1 125 ? -19.278 -16.653 36.109 1.00 50.44 125 THR A O 1
ATOM 989 N N . SER A 1 126 ? -18.190 -17.040 38.053 1.00 52.94 126 SER A N 1
ATOM 990 C CA . SER A 1 126 ? -18.274 -18.500 38.200 1.00 52.94 126 SER A CA 1
ATOM 991 C C . SER A 1 126 ? -18.442 -19.329 36.922 1.00 52.94 126 SER A C 1
ATOM 993 O O . SER A 1 126 ? -19.537 -19.767 36.583 1.00 52.94 126 SER A O 1
ATOM 995 N N . GLN A 1 127 ? -17.321 -19.708 36.315 1.00 44.38 127 GLN A N 1
ATOM 996 C CA . GLN A 1 127 ? -17.182 -21.074 35.819 1.00 44.38 127 GLN A CA 1
ATOM 997 C C . GLN A 1 127 ? -15.901 -21.649 36.410 1.00 44.38 127 GLN A C 1
ATOM 999 O O . GLN A 1 127 ? -14.790 -21.251 36.064 1.00 44.38 127 GLN A O 1
ATOM 1004 N N . THR A 1 128 ? -16.077 -22.560 37.367 1.00 43.00 128 THR A N 1
ATOM 1005 C CA . THR A 1 128 ? -15.050 -23.508 37.783 1.00 43.00 128 THR A CA 1
ATOM 1006 C C . THR A 1 128 ? -14.446 -24.107 36.521 1.00 43.00 128 THR A C 1
ATOM 1008 O O . THR A 1 128 ? -15.157 -24.733 35.738 1.00 43.00 128 THR A O 1
ATOM 1011 N N . LEU A 1 129 ? -13.149 -23.883 36.310 1.00 46.25 129 LEU A N 1
ATOM 1012 C CA . LEU A 1 129 ? -12.382 -24.533 35.257 1.00 46.25 129 LEU A CA 1
ATOM 1013 C C . LEU A 1 129 ? -12.530 -26.050 35.434 1.00 46.25 129 LEU A C 1
ATOM 1015 O O . LEU A 1 129 ? -11.848 -26.651 36.264 1.00 46.25 129 LEU A O 1
ATOM 1019 N N . GLN A 1 130 ? -13.420 -26.680 34.666 1.00 45.38 130 GLN A N 1
ATOM 1020 C CA . GLN A 1 130 ? -13.264 -28.094 34.371 1.00 45.38 130 GLN A CA 1
ATOM 1021 C C . GLN A 1 130 ? -12.023 -28.194 33.498 1.00 45.38 130 GLN A C 1
ATOM 1023 O O . GLN A 1 130 ? -12.010 -27.824 32.326 1.00 45.38 130 GLN A O 1
ATOM 1028 N N . LYS A 1 131 ? -10.941 -28.623 34.138 1.00 46.25 131 LYS A N 1
ATOM 1029 C CA . LYS A 1 131 ? -9.701 -29.021 33.498 1.00 46.25 131 LYS A CA 1
ATOM 1030 C C . LYS A 1 131 ? -10.056 -30.132 32.505 1.00 46.25 131 LYS A C 1
ATOM 1032 O O . LYS A 1 131 ? -10.350 -31.253 32.908 1.00 46.25 131 LYS A O 1
ATOM 1037 N N . VAL A 1 132 ? -10.114 -29.802 31.219 1.00 50.22 132 VAL A N 1
ATOM 1038 C CA . VAL A 1 132 ? -10.182 -30.810 30.162 1.00 50.22 132 VAL A CA 1
ATOM 1039 C C . VAL A 1 132 ? -8.778 -31.395 30.068 1.00 50.22 132 VAL A C 1
ATOM 1041 O O . VAL A 1 132 ? -7.902 -30.828 29.417 1.00 50.22 132 VAL A O 1
ATOM 1044 N N . ASP A 1 133 ? -8.541 -32.491 30.787 1.00 54.94 133 ASP A N 1
ATOM 1045 C CA . ASP A 1 133 ? -7.368 -33.324 30.552 1.00 54.94 133 ASP A CA 1
ATOM 1046 C C . ASP A 1 133 ? -7.539 -33.955 29.163 1.00 54.94 133 ASP A C 1
ATOM 1048 O O . ASP A 1 133 ? -8.369 -34.840 28.949 1.00 54.94 133 ASP A O 1
ATOM 1052 N N . LEU A 1 134 ? -6.789 -33.442 28.186 1.00 48.47 134 LEU A N 1
ATOM 1053 C CA . LEU A 1 134 ? -6.673 -34.055 26.868 1.00 48.47 134 LEU A CA 1
ATOM 1054 C C . LEU A 1 134 ? -5.924 -35.380 27.035 1.00 48.47 134 LEU A C 1
ATOM 1056 O O . LEU A 1 134 ? -4.693 -35.407 27.100 1.00 48.47 134 LEU A O 1
ATOM 1060 N N . ASP A 1 135 ? -6.671 -36.479 27.120 1.00 57.81 135 ASP A N 1
ATOM 1061 C CA . ASP A 1 135 ? -6.097 -37.816 27.055 1.00 57.81 135 ASP A CA 1
ATOM 1062 C C . ASP A 1 135 ? -5.420 -38.007 25.688 1.00 57.81 135 ASP A C 1
ATOM 1064 O O . ASP A 1 135 ? -6.046 -38.036 24.624 1.00 57.81 135 ASP A O 1
ATOM 1068 N N . ARG A 1 136 ? -4.093 -38.145 25.736 1.00 54.75 136 ARG A N 1
ATOM 1069 C CA . ARG A 1 136 ? -3.200 -38.356 24.591 1.00 54.75 136 ARG A CA 1
ATOM 1070 C C . ARG A 1 136 ? -3.453 -39.692 23.872 1.00 54.75 136 ARG A C 1
ATOM 1072 O O . ARG A 1 136 ? -2.789 -39.968 22.874 1.00 54.75 136 ARG A O 1
ATOM 1079 N N . SER A 1 137 ? -4.381 -40.522 24.354 1.00 53.28 137 SER A N 1
ATOM 1080 C CA . SER A 1 137 ? -4.752 -41.802 23.743 1.00 53.28 137 SER A CA 1
ATOM 1081 C C . SER A 1 137 ? -5.523 -41.673 22.421 1.00 53.28 137 SER A C 1
ATOM 1083 O O . SER A 1 137 ? -5.481 -42.604 21.621 1.00 53.28 137 SER A O 1
ATOM 1085 N N . GLN A 1 138 ? -6.163 -40.529 22.141 1.00 56.16 138 GLN A N 1
ATOM 1086 C CA . GLN A 1 138 ? -7.038 -40.370 20.965 1.00 56.16 138 GLN A CA 1
ATOM 1087 C C . GLN A 1 138 ? -6.347 -39.796 19.710 1.00 56.16 138 GLN A C 1
ATOM 1089 O O . GLN A 1 138 ? -6.972 -39.699 18.660 1.00 56.16 138 GLN A O 1
ATOM 1094 N N . MET A 1 139 ? -5.049 -39.462 19.760 1.00 45.47 139 MET A N 1
ATOM 1095 C CA . MET A 1 139 ? -4.260 -39.048 18.578 1.00 45.47 139 MET A CA 1
ATOM 1096 C C . MET A 1 139 ? -3.477 -40.211 17.945 1.00 45.47 139 MET A C 1
ATOM 1098 O O . MET A 1 139 ? -2.331 -40.066 17.523 1.00 45.47 139 MET A O 1
ATOM 1102 N N . LYS A 1 140 ? -4.083 -41.396 17.892 1.00 54.41 140 LYS A N 1
ATOM 1103 C CA . LYS A 1 140 ? -3.616 -42.507 17.059 1.00 54.41 140 LYS A CA 1
ATOM 1104 C C . LYS A 1 140 ? -4.808 -43.016 16.270 1.00 54.41 140 LYS A C 1
ATOM 1106 O O . LYS A 1 140 ? -5.480 -43.922 16.744 1.00 54.41 140 LYS A O 1
ATOM 1111 N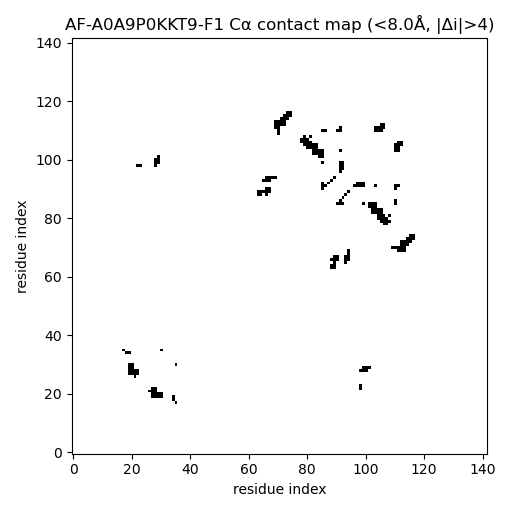 N . ASN A 1 141 ? -5.093 -42.348 15.152 1.00 47.91 141 ASN A N 1
ATOM 1112 C CA . ASN A 1 141 ? -5.758 -42.852 13.940 1.00 47.91 141 ASN A CA 1
ATOM 1113 C C . ASN A 1 141 ? -6.470 -41.702 13.215 1.00 47.91 141 ASN A C 1
ATOM 1115 O O . ASN A 1 141 ? -7.686 -41.570 13.321 1.00 47.91 141 ASN A O 1
ATOM 1119 N N . VAL A 1 142 ? -5.697 -40.906 12.471 1.00 46.72 142 VAL A N 1
ATOM 1120 C CA . VAL A 1 142 ? -6.059 -40.382 11.141 1.00 46.72 142 VAL A CA 1
ATOM 1121 C C . VAL A 1 142 ? -4.784 -40.375 10.311 1.00 46.72 142 VAL A C 1
ATOM 1123 O O . VAL A 1 142 ? -3.749 -39.945 10.871 1.00 46.72 142 VAL A O 1
#

Foldseek 3Di:
DDDDDDDDDDPDDDDDDFDADAAPVRHDADHDPPRDDPDDDDDDPVDDPPVPPPDDPPPPPDPQDAADDAAADEPDPDKDKDKDFQPPSRGDCRHPVDGDNGIAIDIPNGGHHHYDDDDDDPPPDDDDPPPPPPDPVPPPDD

pLDDT: mean 71.98, std 16.19, range [39.44, 96.31]